Protein AF-A0A6L9LZL9-F1 (afdb_monomer_lite)

pLDDT: mean 72.63, std 12.74, range [30.2, 89.06]

Sequence (171 aa):
MKFSTRKGVGENERFTPIYLIAVGVALLLSAAVAWAIPFFIQQLDEILRVAIKIFPIFIGFSVSMIALVGSLDSTVASFSWEQVQAYQDTFESKMRRQAAICLCYALALGLALILVALGKAHVGYNWLARGFVFVSSFSLLISFTIPISLYKLHCEKYELLLESKGAPRID

Structure (mmCIF, N/CA/C/O backbone):
data_AF-A0A6L9LZL9-F1
#
_entry.id   AF-A0A6L9LZL9-F1
#
loop_
_atom_site.group_PDB
_atom_site.id
_atom_site.type_symbol
_atom_site.label_atom_id
_atom_site.label_alt_id
_atom_site.label_comp_id
_atom_site.label_asym_id
_atom_site.label_entity_id
_atom_site.label_seq_id
_atom_site.pdbx_PDB_ins_code
_atom_site.Cartn_x
_atom_site.Cartn_y
_atom_site.Cartn_z
_atom_site.occupancy
_atom_site.B_iso_or_equiv
_atom_site.auth_seq_id
_atom_site.auth_comp_id
_atom_site.auth_asym_id
_atom_site.auth_atom_id
_atom_site.pdbx_PDB_model_num
ATOM 1 N N . MET A 1 1 ? -26.258 -17.849 41.907 1.00 35.88 1 MET A N 1
ATOM 2 C CA . MET A 1 1 ? -26.040 -16.872 40.817 1.00 35.88 1 MET A CA 1
ATOM 3 C C . MET A 1 1 ? -25.193 -17.536 39.747 1.00 35.88 1 MET A C 1
ATOM 5 O O . MET A 1 1 ? -24.050 -17.875 40.010 1.00 35.88 1 MET A O 1
ATOM 9 N N . LYS A 1 2 ? -25.794 -17.842 38.596 1.00 30.20 2 LYS A N 1
ATOM 10 C CA . LYS A 1 2 ? -25.164 -18.579 37.496 1.00 30.20 2 LYS A CA 1
ATOM 11 C C . LYS A 1 2 ? -24.645 -17.529 36.513 1.00 30.20 2 LYS A C 1
ATOM 13 O O . LYS A 1 2 ? -25.440 -16.939 35.787 1.00 30.20 2 LYS A O 1
ATOM 18 N N . PHE A 1 3 ? -23.349 -17.222 36.574 1.00 35.16 3 PHE A N 1
ATOM 19 C CA . PHE A 1 3 ? -22.712 -16.306 35.631 1.00 35.16 3 PHE A CA 1
ATOM 20 C C . PHE A 1 3 ? -22.762 -16.940 34.241 1.00 35.16 3 PHE A C 1
ATOM 22 O O . PHE A 1 3 ? -22.115 -17.947 33.963 1.00 35.16 3 PHE A O 1
ATOM 29 N N . SER A 1 4 ? -23.633 -16.382 33.405 1.00 35.84 4 SER A N 1
ATOM 30 C CA . SER A 1 4 ? -23.752 -16.705 31.993 1.00 35.84 4 SER A CA 1
ATOM 31 C C . SER A 1 4 ? -22.441 -16.343 31.306 1.00 35.84 4 SER A C 1
ATOM 33 O O . SER A 1 4 ? -22.150 -15.168 31.102 1.00 35.84 4 SER A O 1
ATOM 35 N N . THR A 1 5 ? -21.692 -17.362 30.906 1.00 43.75 5 THR A N 1
ATOM 36 C CA . THR A 1 5 ? -20.653 -17.321 29.878 1.00 43.75 5 THR A CA 1
ATOM 37 C C . THR A 1 5 ? -21.243 -16.779 28.570 1.00 43.75 5 THR A C 1
ATOM 39 O O . THR A 1 5 ? -21.651 -17.529 27.682 1.00 43.75 5 THR A O 1
ATOM 42 N N . ARG A 1 6 ? -21.339 -15.450 28.429 1.00 44.28 6 ARG A N 1
ATOM 43 C CA . ARG A 1 6 ? -21.618 -14.831 27.130 1.00 44.28 6 ARG A CA 1
ATOM 44 C C . ARG A 1 6 ? -20.326 -14.818 26.333 1.00 44.28 6 ARG A C 1
ATOM 46 O O . ARG A 1 6 ? -19.488 -13.944 26.494 1.00 44.28 6 ARG A O 1
ATOM 53 N N . LYS A 1 7 ? -20.207 -15.883 25.535 1.00 37.28 7 LYS A N 1
ATOM 54 C CA . LYS A 1 7 ? -19.606 -15.944 24.202 1.00 37.28 7 LYS A CA 1
ATOM 55 C C . LYS A 1 7 ? -18.812 -14.690 23.852 1.00 37.28 7 LYS A C 1
ATOM 57 O O . LYS A 1 7 ? -19.404 -13.651 23.563 1.00 37.28 7 LYS A O 1
ATOM 62 N N . GLY A 1 8 ? -17.490 -14.859 23.808 1.00 37.62 8 GLY A N 1
ATOM 63 C CA . GLY A 1 8 ? -16.619 -13.978 23.053 1.00 37.62 8 GLY A CA 1
ATOM 64 C C . GLY A 1 8 ? -17.275 -13.674 21.714 1.00 37.62 8 GLY A C 1
ATOM 6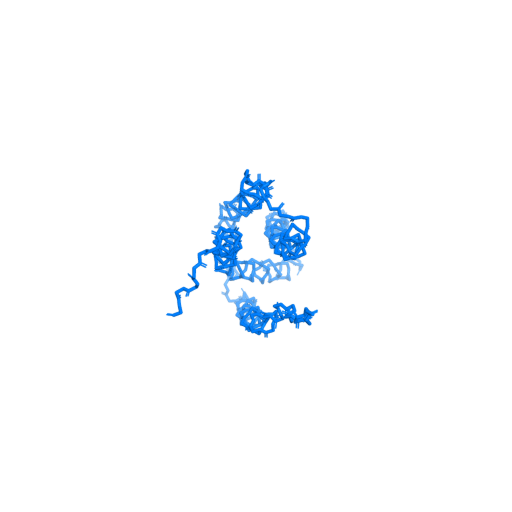5 O O . GLY A 1 8 ? -17.822 -14.572 21.062 1.00 37.62 8 GLY A O 1
ATOM 66 N N . VAL A 1 9 ? -17.291 -12.389 21.382 1.00 44.78 9 VAL A N 1
ATOM 67 C CA . VAL A 1 9 ? -17.768 -11.840 20.119 1.00 44.78 9 VAL A CA 1
ATOM 68 C C . VAL A 1 9 ? -16.848 -12.378 19.023 1.00 44.78 9 VAL A C 1
ATOM 70 O O . VAL A 1 9 ? -15.929 -11.731 18.539 1.00 44.78 9 VAL A O 1
ATOM 73 N N . GLY A 1 10 ? -17.079 -13.639 18.670 1.00 39.59 10 GLY A N 1
ATOM 74 C CA . GLY A 1 10 ? -16.588 -14.314 17.486 1.00 39.59 10 GLY A CA 1
ATOM 75 C C . GLY A 1 10 ? -17.379 -13.828 16.284 1.00 39.59 10 GLY A C 1
ATOM 76 O O . GLY A 1 10 ? -18.015 -14.616 15.597 1.00 39.59 10 GLY A O 1
ATOM 77 N N . GLU A 1 11 ? -17.345 -12.520 16.035 1.00 41.22 11 GLU A N 1
ATOM 78 C CA . GLU A 1 11 ? -17.766 -11.942 14.759 1.00 41.22 11 GLU A CA 1
ATOM 79 C C . GLU A 1 11 ? -16.548 -11.655 13.865 1.00 41.22 11 GLU A C 1
ATOM 81 O O . GLU A 1 11 ? -16.537 -10.756 13.029 1.00 41.22 11 GLU A O 1
ATOM 86 N N . ASN A 1 12 ? -15.504 -12.473 14.029 1.00 47.66 12 ASN A N 1
ATOM 87 C CA . ASN A 1 12 ? -14.251 -12.408 13.281 1.00 47.66 12 ASN A CA 1
ATOM 88 C C . ASN A 1 12 ? -14.300 -13.174 11.936 1.00 47.66 12 ASN A C 1
ATOM 90 O O . ASN A 1 12 ? -13.294 -13.286 11.245 1.00 47.66 12 ASN A O 1
ATOM 94 N N . GLU A 1 13 ? -15.462 -13.693 11.520 1.00 47.56 13 GLU A N 1
ATOM 95 C CA . GLU A 1 13 ? -15.560 -14.569 10.335 1.00 47.56 13 GLU A CA 1
ATOM 96 C C . GLU A 1 13 ? -16.354 -13.997 9.150 1.00 47.56 13 GLU A C 1
ATOM 98 O O . GLU A 1 13 ? -16.334 -14.581 8.069 1.00 47.56 13 GLU A O 1
ATOM 103 N N . ARG A 1 14 ? -17.010 -12.832 9.273 1.00 45.44 14 ARG A N 1
ATOM 104 C CA . ARG A 1 14 ? -17.774 -12.256 8.142 1.00 45.44 14 ARG A CA 1
ATOM 105 C C . ARG A 1 14 ? -17.010 -11.246 7.284 1.00 45.44 14 ARG A C 1
ATOM 107 O O . ARG A 1 14 ? -17.435 -10.967 6.166 1.00 45.44 14 ARG A O 1
ATOM 114 N N . PHE A 1 15 ? -15.858 -10.745 7.742 1.00 51.62 15 PHE A N 1
ATOM 115 C CA . PHE A 1 15 ? -15.082 -9.718 7.018 1.00 51.62 15 PHE A CA 1
ATOM 116 C C . PHE A 1 15 ? -13.721 -10.169 6.471 1.00 51.62 15 PHE A C 1
ATOM 118 O O . PHE A 1 15 ? -13.160 -9.479 5.615 1.00 51.62 15 PHE A O 1
ATOM 125 N N . THR A 1 16 ? -13.229 -11.348 6.856 1.00 56.91 16 THR A N 1
ATOM 126 C CA . THR A 1 16 ? -12.176 -12.047 6.106 1.00 56.91 16 THR A CA 1
ATOM 127 C C . THR A 1 16 ? -12.563 -12.290 4.639 1.00 56.91 16 THR A C 1
ATOM 129 O O . THR A 1 16 ? -11.745 -11.943 3.788 1.00 56.91 16 THR A O 1
ATOM 132 N N . PRO A 1 17 ? -13.779 -12.754 4.263 1.00 60.09 17 PRO A N 1
ATOM 133 C CA . PRO A 1 17 ? -14.076 -13.057 2.865 1.00 60.09 17 PRO A CA 1
ATOM 134 C C . PRO A 1 17 ? -14.117 -11.812 1.979 1.00 60.09 17 PRO A C 1
ATOM 136 O O . PRO A 1 17 ? -13.559 -11.849 0.894 1.00 60.09 17 PRO A O 1
ATOM 139 N N . ILE A 1 18 ? -14.696 -10.690 2.422 1.00 67.00 18 ILE A N 1
ATOM 140 C CA . ILE A 1 18 ? -14.784 -9.473 1.589 1.00 67.00 18 ILE A CA 1
ATOM 141 C C . ILE A 1 18 ? -13.395 -8.910 1.301 1.00 67.00 18 ILE A C 1
ATOM 143 O O . ILE A 1 18 ? -13.114 -8.519 0.172 1.00 67.00 18 ILE A O 1
ATOM 147 N N . TYR A 1 19 ? -12.503 -8.903 2.295 1.00 69.44 19 TYR A N 1
ATOM 148 C CA . TYR A 1 19 ? -11.128 -8.488 2.053 1.00 69.44 19 TYR A CA 1
ATOM 149 C C . TYR A 1 19 ? -10.374 -9.485 1.175 1.00 69.44 19 TYR A C 1
ATOM 151 O O . TYR A 1 19 ? -9.630 -9.065 0.301 1.00 69.44 19 TYR A O 1
ATOM 159 N N . LEU A 1 20 ? -10.560 -10.791 1.374 1.00 72.00 20 LEU A N 1
ATOM 160 C CA . LEU A 1 20 ? -9.939 -11.812 0.527 1.00 72.00 20 LEU A CA 1
ATOM 161 C C . LEU A 1 20 ? -10.436 -11.720 -0.922 1.00 72.00 20 LEU A C 1
ATOM 163 O O . LEU A 1 20 ? -9.637 -11.854 -1.842 1.00 72.00 20 LEU A O 1
ATOM 167 N N . ILE A 1 21 ? -11.719 -11.417 -1.128 1.00 78.62 21 ILE A N 1
ATOM 168 C CA . ILE A 1 21 ? -12.306 -11.137 -2.440 1.00 78.62 21 ILE A CA 1
ATOM 169 C C . ILE A 1 21 ? -11.710 -9.849 -3.007 1.00 78.62 21 ILE A C 1
ATOM 171 O O . ILE A 1 21 ? -11.278 -9.850 -4.150 1.00 78.62 21 ILE A O 1
ATOM 175 N N . ALA A 1 22 ? -11.623 -8.771 -2.224 1.00 76.25 22 ALA A N 1
ATOM 176 C CA . ALA A 1 22 ? -11.028 -7.512 -2.671 1.00 76.25 22 ALA A CA 1
ATOM 177 C C . ALA A 1 22 ? -9.548 -7.678 -3.049 1.00 76.25 22 ALA A C 1
ATOM 179 O O . ALA A 1 22 ? -9.126 -7.174 -4.084 1.00 76.25 22 ALA A O 1
ATOM 180 N N . VAL A 1 23 ? -8.774 -8.435 -2.266 1.00 78.81 23 VAL A N 1
ATOM 181 C CA . VAL A 1 23 ? -7.383 -8.789 -2.579 1.00 78.81 23 VAL A CA 1
ATOM 182 C C . VAL A 1 23 ? -7.316 -9.679 -3.811 1.00 78.81 23 VAL A C 1
ATOM 184 O O . VAL A 1 23 ? -6.484 -9.430 -4.673 1.00 78.81 23 VAL A O 1
ATOM 187 N N . GLY A 1 24 ? -8.193 -10.676 -3.937 1.00 81.94 24 GLY A N 1
ATOM 188 C CA . GLY A 1 24 ? -8.258 -11.551 -5.108 1.00 81.94 24 GLY A CA 1
ATOM 189 C C . GLY A 1 24 ? -8.585 -10.780 -6.387 1.00 81.94 24 GLY A C 1
ATOM 190 O O . GLY A 1 24 ? -7.896 -10.929 -7.392 1.00 81.94 24 GLY A O 1
ATOM 191 N N . VAL A 1 25 ? -9.575 -9.888 -6.337 1.00 83.12 25 VAL A N 1
ATOM 192 C CA . VAL A 1 25 ? -9.943 -8.987 -7.438 1.00 83.12 25 VAL A CA 1
ATOM 193 C C . VAL A 1 25 ? -8.800 -8.025 -7.750 1.00 83.12 25 VAL A C 1
ATOM 195 O O . VAL A 1 25 ? -8.446 -7.869 -8.915 1.00 83.12 25 VAL A O 1
ATOM 198 N N . ALA A 1 26 ? -8.175 -7.426 -6.733 1.00 84.12 26 ALA A N 1
ATOM 199 C CA . ALA A 1 26 ? -7.024 -6.548 -6.917 1.00 84.12 26 ALA A CA 1
ATOM 200 C C . ALA A 1 26 ? -5.842 -7.280 -7.561 1.00 84.12 26 ALA A C 1
ATOM 202 O O . ALA A 1 26 ? -5.180 -6.706 -8.417 1.00 84.12 26 ALA A O 1
ATOM 203 N N . LEU A 1 27 ? -5.611 -8.542 -7.190 1.00 86.19 27 LEU A N 1
ATOM 204 C CA . LEU A 1 27 ? -4.543 -9.387 -7.716 1.00 86.19 27 LEU A CA 1
ATOM 205 C C . LEU A 1 27 ? -4.804 -9.801 -9.170 1.00 86.19 27 LEU A C 1
ATOM 207 O O . LEU A 1 27 ? -3.886 -9.784 -9.987 1.00 86.19 27 LEU A O 1
ATOM 211 N N . LEU A 1 28 ? -6.053 -10.124 -9.518 1.00 85.31 28 LEU A N 1
ATOM 212 C CA . LEU A 1 28 ? -6.446 -10.419 -10.899 1.00 85.31 28 LEU A CA 1
ATOM 213 C C . LEU A 1 28 ? -6.346 -9.175 -11.791 1.00 85.31 28 LEU A C 1
ATOM 215 O O . LEU A 1 28 ? -5.800 -9.251 -12.892 1.00 85.31 28 LEU A O 1
ATOM 219 N N . LEU A 1 29 ? -6.825 -8.024 -11.312 1.00 83.88 29 LEU A N 1
ATOM 220 C CA . LEU A 1 29 ? -6.750 -6.758 -12.041 1.00 83.88 29 LEU A CA 1
ATOM 221 C C . LEU A 1 29 ? -5.302 -6.296 -12.216 1.00 83.88 29 LEU A C 1
ATOM 223 O O . LEU A 1 29 ? -4.915 -5.926 -13.323 1.00 83.88 29 LEU A O 1
ATOM 227 N N . SER A 1 30 ? -4.480 -6.355 -11.166 1.00 81.06 30 SER A N 1
ATOM 228 C CA . SER A 1 30 ? -3.070 -5.972 -11.260 1.00 81.06 30 SER A CA 1
ATOM 229 C C . SER A 1 30 ? -2.287 -6.905 -12.184 1.00 81.06 30 SER A C 1
ATOM 231 O O . SER A 1 30 ? -1.456 -6.432 -12.959 1.00 81.06 30 SER A O 1
ATOM 233 N N . ALA A 1 31 ? -2.577 -8.212 -12.173 1.00 82.50 31 ALA A N 1
ATOM 234 C CA . ALA A 1 31 ? -1.984 -9.170 -13.105 1.00 82.50 31 ALA A CA 1
ATOM 235 C C . ALA A 1 31 ? -2.388 -8.881 -14.560 1.00 82.50 31 ALA A C 1
ATOM 237 O O . ALA A 1 31 ? -1.527 -8.874 -15.440 1.00 82.50 31 ALA A O 1
ATOM 238 N N . ALA A 1 32 ? -3.666 -8.581 -14.812 1.00 83.38 32 ALA A N 1
ATOM 239 C CA . ALA A 1 32 ? -4.158 -8.223 -16.142 1.00 83.38 32 ALA A CA 1
ATOM 240 C C . ALA A 1 32 ? -3.490 -6.942 -16.674 1.00 83.38 32 ALA A C 1
ATOM 242 O O . ALA A 1 32 ? -3.004 -6.914 -17.807 1.00 83.38 32 ALA A O 1
ATOM 243 N N . VAL A 1 33 ? -3.388 -5.905 -15.836 1.00 80.25 33 VAL A N 1
ATOM 244 C CA . VAL A 1 33 ? -2.723 -4.640 -16.185 1.00 80.25 33 VAL A CA 1
ATOM 245 C C . VAL A 1 33 ? -1.223 -4.850 -16.422 1.00 80.25 33 VAL A C 1
ATOM 247 O O . VAL A 1 33 ? -0.674 -4.333 -17.394 1.00 80.25 33 VAL A O 1
ATOM 250 N N . ALA A 1 34 ? -0.553 -5.654 -15.592 1.00 79.19 34 ALA A N 1
ATOM 251 C CA . ALA A 1 34 ? 0.863 -5.976 -15.769 1.00 79.19 34 ALA A CA 1
ATOM 252 C C . ALA A 1 34 ? 1.129 -6.774 -17.056 1.00 79.19 34 ALA A C 1
ATOM 254 O O . ALA A 1 34 ? 2.171 -6.597 -17.694 1.00 79.19 34 ALA A O 1
ATOM 255 N N . TRP A 1 35 ? 0.190 -7.625 -17.478 1.00 79.19 35 TRP A N 1
ATOM 256 C CA . TRP A 1 35 ? 0.309 -8.376 -18.727 1.00 79.19 35 TRP A CA 1
ATOM 257 C C . TRP A 1 35 ? 0.154 -7.485 -19.967 1.00 79.19 35 TRP A C 1
ATOM 259 O O . TRP A 1 35 ? 0.808 -7.736 -20.978 1.00 79.19 35 TRP A O 1
ATOM 269 N N . ALA A 1 36 ? -0.608 -6.391 -19.863 1.00 76.94 36 ALA A N 1
ATOM 270 C CA . ALA A 1 36 ? -0.779 -5.397 -20.924 1.00 76.94 36 ALA A CA 1
ATOM 271 C C . ALA A 1 36 ? 0.431 -4.451 -21.113 1.00 76.94 36 ALA A C 1
ATOM 273 O O . ALA A 1 36 ? 0.493 -3.725 -22.103 1.00 76.94 36 ALA A O 1
ATOM 274 N N . ILE A 1 37 ? 1.434 -4.476 -20.224 1.00 70.31 37 ILE A N 1
ATOM 275 C CA . ILE A 1 37 ? 2.622 -3.595 -20.277 1.00 70.31 37 ILE A CA 1
ATOM 276 C C . ILE A 1 37 ? 3.374 -3.567 -21.617 1.00 70.31 37 ILE A C 1
ATOM 278 O O . ILE A 1 37 ? 3.775 -2.475 -22.019 1.00 70.31 37 ILE A O 1
ATOM 282 N N . PRO A 1 38 ? 3.565 -4.685 -22.349 1.00 65.62 38 PRO A N 1
ATOM 283 C CA . PRO A 1 38 ? 4.243 -4.657 -23.645 1.00 65.62 38 PRO A CA 1
ATOM 284 C C . PRO A 1 38 ? 3.575 -3.724 -24.660 1.00 65.62 38 PRO A C 1
ATOM 286 O O . PRO A 1 38 ? 4.258 -3.186 -25.524 1.00 65.62 38 PRO A O 1
ATOM 289 N N . PHE A 1 39 ? 2.263 -3.500 -24.531 1.00 66.75 39 PHE A N 1
ATOM 290 C CA . PHE A 1 39 ? 1.504 -2.576 -25.371 1.00 66.75 39 PHE A CA 1
ATOM 291 C C . PHE A 1 39 ? 1.714 -1.104 -24.967 1.00 66.75 39 PHE A C 1
ATOM 293 O O . PHE A 1 39 ? 1.701 -0.221 -25.818 1.00 66.75 39 PHE A O 1
ATOM 300 N N . PHE A 1 40 ? 1.976 -0.833 -23.684 1.00 67.69 40 PHE A N 1
ATOM 301 C CA . PHE A 1 40 ? 2.070 0.519 -23.110 1.00 67.69 40 PHE A CA 1
ATOM 302 C C . PHE A 1 40 ? 3.502 0.976 -22.781 1.00 67.69 40 PHE A C 1
ATOM 304 O O . PHE A 1 40 ? 3.693 1.996 -22.119 1.00 67.69 40 PHE A O 1
ATOM 311 N N . ILE A 1 41 ? 4.532 0.272 -23.261 1.00 71.06 41 ILE A N 1
ATOM 312 C CA . ILE A 1 41 ? 5.950 0.584 -22.986 1.00 71.06 41 ILE A CA 1
ATOM 313 C C . ILE A 1 41 ? 6.334 2.030 -23.338 1.00 71.06 41 ILE A C 1
ATOM 315 O O . ILE A 1 41 ? 7.171 2.626 -22.662 1.00 71.06 41 ILE A O 1
ATOM 319 N N . GLN A 1 42 ? 5.708 2.623 -24.358 1.00 71.56 42 GLN A N 1
ATOM 320 C CA . GLN A 1 42 ? 5.974 4.010 -24.756 1.00 71.56 42 GLN A CA 1
ATOM 321 C C . GLN A 1 42 ? 5.492 5.037 -23.715 1.00 71.56 42 GLN A C 1
ATOM 323 O O . GLN A 1 42 ? 6.080 6.109 -23.608 1.00 71.56 42 GLN A O 1
ATOM 328 N N . GLN A 1 43 ? 4.474 4.701 -22.917 1.00 77.00 43 GLN A N 1
ATOM 329 C CA . GLN A 1 43 ? 3.911 5.562 -21.868 1.00 77.00 43 GLN A CA 1
ATOM 330 C C . GLN A 1 43 ? 4.491 5.272 -20.476 1.00 77.00 43 GLN A C 1
ATOM 332 O O . GLN A 1 43 ? 4.156 5.953 -19.507 1.00 77.00 43 GLN A O 1
ATOM 337 N N . LEU A 1 44 ? 5.382 4.283 -20.352 1.00 78.44 44 LEU A N 1
ATOM 338 C CA . LEU A 1 44 ? 5.918 3.842 -19.064 1.00 78.44 44 LEU A CA 1
ATOM 339 C C . LEU A 1 44 ? 6.627 4.970 -18.300 1.00 78.44 44 LEU A C 1
ATOM 341 O O . LEU A 1 44 ? 6.476 5.066 -17.085 1.00 78.44 44 LEU A O 1
ATOM 345 N N . ASP A 1 45 ? 7.330 5.861 -19.003 1.00 80.19 45 ASP A N 1
ATOM 346 C CA . ASP A 1 45 ? 7.996 7.013 -18.382 1.00 80.19 45 ASP A CA 1
ATOM 347 C C . ASP A 1 45 ? 6.989 7.979 -17.741 1.00 80.19 45 ASP A C 1
ATOM 349 O O . ASP A 1 45 ? 7.263 8.597 -16.712 1.00 80.19 45 ASP A O 1
ATOM 353 N N . GLU A 1 46 ? 5.814 8.132 -18.351 1.00 82.00 46 GLU A N 1
ATOM 354 C CA . GLU A 1 46 ? 4.751 8.990 -17.839 1.00 82.00 46 GLU A CA 1
ATOM 355 C C . GLU A 1 46 ? 4.054 8.350 -16.639 1.00 82.00 46 GLU A C 1
ATOM 357 O O . GLU A 1 46 ? 3.922 8.998 -15.599 1.00 82.00 46 GLU A O 1
ATOM 362 N N . ILE A 1 47 ? 3.727 7.058 -16.732 1.00 81.38 47 ILE A N 1
ATOM 363 C CA . ILE A 1 47 ? 3.174 6.265 -15.623 1.00 81.38 47 ILE A CA 1
ATOM 364 C C . ILE A 1 47 ? 4.103 6.329 -14.409 1.00 81.38 47 ILE A C 1
ATOM 366 O O . ILE A 1 47 ? 3.665 6.567 -13.284 1.00 81.38 47 ILE A O 1
ATOM 370 N N . LEU A 1 48 ? 5.403 6.163 -14.635 1.00 83.81 48 LEU A N 1
ATOM 371 C CA . LEU A 1 48 ? 6.407 6.179 -13.586 1.00 83.81 48 LEU A CA 1
ATOM 372 C C . LEU A 1 48 ? 6.552 7.568 -12.944 1.00 83.81 48 LEU A C 1
ATOM 374 O O . LEU A 1 48 ? 6.599 7.676 -11.719 1.00 83.81 48 LEU A O 1
ATOM 378 N N . ARG A 1 49 ? 6.533 8.646 -13.741 1.00 85.31 49 ARG A N 1
ATOM 379 C CA . ARG A 1 49 ? 6.501 10.021 -13.212 1.00 85.31 49 ARG A CA 1
ATOM 380 C C . ARG A 1 49 ? 5.269 10.282 -12.351 1.00 85.31 49 ARG A C 1
ATOM 382 O O . ARG A 1 49 ? 5.386 10.924 -11.310 1.00 85.31 49 ARG A O 1
ATOM 389 N N . VAL A 1 50 ? 4.097 9.813 -12.774 1.00 85.94 50 VAL A N 1
ATOM 390 C CA . VAL A 1 50 ? 2.851 9.956 -12.008 1.00 85.94 50 VAL A CA 1
ATOM 391 C C . VAL A 1 50 ? 2.934 9.170 -10.700 1.00 85.94 50 VAL A C 1
ATOM 393 O O . VAL A 1 50 ? 2.648 9.716 -9.635 1.00 85.94 50 VAL A O 1
ATOM 396 N N . ALA A 1 51 ? 3.403 7.926 -10.754 1.00 85.00 51 ALA A N 1
ATOM 397 C CA . ALA A 1 51 ? 3.582 7.084 -9.581 1.00 85.00 51 ALA A CA 1
ATOM 398 C C . ALA A 1 51 ? 4.526 7.722 -8.549 1.00 85.00 51 ALA A C 1
ATOM 400 O O . ALA A 1 51 ? 4.157 7.847 -7.382 1.00 85.00 51 ALA A O 1
ATOM 401 N N . ILE A 1 52 ? 5.697 8.209 -8.972 1.00 86.06 52 ILE A N 1
ATOM 402 C CA . ILE A 1 52 ? 6.665 8.878 -8.085 1.00 86.06 52 ILE A CA 1
ATOM 403 C C . ILE A 1 52 ? 6.058 10.112 -7.399 1.00 86.06 52 ILE A C 1
ATOM 405 O O . ILE A 1 52 ? 6.441 10.431 -6.278 1.00 86.06 52 ILE A O 1
ATOM 409 N N . LYS A 1 53 ? 5.092 10.795 -8.026 1.00 87.81 53 LYS A N 1
ATOM 410 C CA . LYS A 1 53 ? 4.396 11.941 -7.417 1.00 87.81 53 LYS A CA 1
ATOM 411 C C . LYS A 1 53 ? 3.325 11.524 -6.410 1.00 87.81 53 LYS A C 1
ATOM 413 O O . LYS A 1 53 ? 3.150 12.192 -5.397 1.00 87.81 53 LYS A O 1
ATOM 418 N N . ILE A 1 54 ? 2.594 10.449 -6.690 1.00 87.50 54 ILE A N 1
ATOM 419 C CA . ILE A 1 54 ? 1.394 10.071 -5.936 1.00 87.50 54 ILE A CA 1
ATOM 420 C C . ILE A 1 54 ? 1.713 9.120 -4.769 1.00 87.50 54 ILE A C 1
ATOM 422 O O . ILE A 1 54 ? 1.168 9.288 -3.678 1.00 87.50 54 ILE A O 1
ATOM 426 N N . PHE A 1 55 ? 2.616 8.147 -4.944 1.00 85.38 55 PHE A N 1
ATOM 427 C CA . PHE A 1 55 ? 2.946 7.174 -3.890 1.00 85.38 55 PHE A CA 1
ATOM 428 C C . PHE A 1 55 ? 3.476 7.802 -2.593 1.00 85.38 55 PHE A C 1
ATOM 430 O O . PHE A 1 55 ? 3.031 7.372 -1.529 1.00 85.38 55 PHE A O 1
ATOM 437 N N . PRO A 1 56 ? 4.342 8.833 -2.615 1.00 88.31 56 PRO A N 1
ATOM 438 C CA . PRO A 1 56 ? 4.771 9.500 -1.385 1.00 88.31 56 PRO A CA 1
ATOM 439 C C . PRO A 1 56 ? 3.610 10.112 -0.591 1.00 88.31 56 PRO A C 1
ATOM 441 O O . PRO A 1 56 ? 3.615 10.055 0.638 1.00 88.31 56 PRO A O 1
ATOM 444 N N . ILE A 1 57 ? 2.585 10.632 -1.278 1.00 89.06 57 ILE A N 1
ATOM 445 C CA . ILE A 1 57 ? 1.377 11.175 -0.641 1.00 89.06 57 ILE A CA 1
ATOM 446 C C . ILE A 1 57 ? 0.613 10.050 0.070 1.00 89.06 57 ILE A C 1
ATOM 448 O O . ILE A 1 57 ? 0.232 10.200 1.230 1.00 89.06 57 ILE A O 1
ATOM 452 N N . PHE A 1 58 ? 0.445 8.894 -0.583 1.00 86.19 58 PHE A N 1
ATOM 453 C CA . PHE A 1 58 ? -0.201 7.725 0.026 1.00 86.19 58 PHE A CA 1
ATOM 454 C C . PHE A 1 58 ? 0.585 7.139 1.200 1.00 86.19 58 PHE A C 1
ATOM 456 O O . PHE A 1 58 ? -0.025 6.720 2.186 1.00 86.19 58 PHE A O 1
ATOM 463 N N . ILE A 1 59 ? 1.919 7.121 1.122 1.00 85.75 59 ILE A N 1
ATOM 464 C CA . ILE A 1 59 ? 2.785 6.706 2.233 1.00 85.75 59 ILE A CA 1
ATOM 465 C C . ILE A 1 59 ? 2.572 7.641 3.420 1.00 85.75 59 ILE A C 1
ATOM 467 O O . ILE A 1 59 ? 2.271 7.166 4.512 1.00 85.75 59 ILE A O 1
ATOM 471 N N . GLY A 1 60 ? 2.660 8.956 3.197 1.00 84.56 60 GLY A N 1
ATOM 472 C CA . GLY A 1 60 ? 2.435 9.959 4.236 1.00 84.56 60 GLY A CA 1
ATOM 473 C C . GLY A 1 60 ? 1.066 9.795 4.890 1.00 84.56 60 GLY A C 1
ATOM 474 O O . GLY A 1 60 ? 0.980 9.655 6.106 1.00 84.56 60 GLY A O 1
ATOM 475 N N . PHE A 1 61 ? 0.008 9.687 4.083 1.00 84.25 61 PHE A N 1
ATOM 476 C CA . PHE A 1 61 ? -1.347 9.434 4.573 1.00 84.25 61 PHE A CA 1
ATOM 477 C C . PHE A 1 61 ? -1.449 8.140 5.392 1.00 84.25 61 PHE A C 1
ATOM 479 O O . PHE A 1 61 ? -2.065 8.120 6.458 1.00 84.25 61 PHE A O 1
ATOM 486 N N . SER A 1 62 ? -0.824 7.058 4.924 1.00 82.38 62 SER A N 1
ATOM 487 C CA . SER A 1 62 ? -0.864 5.763 5.605 1.00 82.38 62 SER A CA 1
ATOM 488 C C . SER A 1 62 ? -0.166 5.812 6.958 1.00 82.38 62 SER A C 1
ATOM 490 O O . SER A 1 62 ? -0.710 5.288 7.927 1.00 82.38 62 SER A O 1
ATOM 492 N N . VAL A 1 63 ? 0.996 6.468 7.033 1.00 82.44 63 VAL A N 1
ATOM 493 C CA . VAL A 1 63 ? 1.738 6.687 8.282 1.00 82.44 63 VAL A CA 1
ATOM 494 C C . VAL A 1 63 ? 0.943 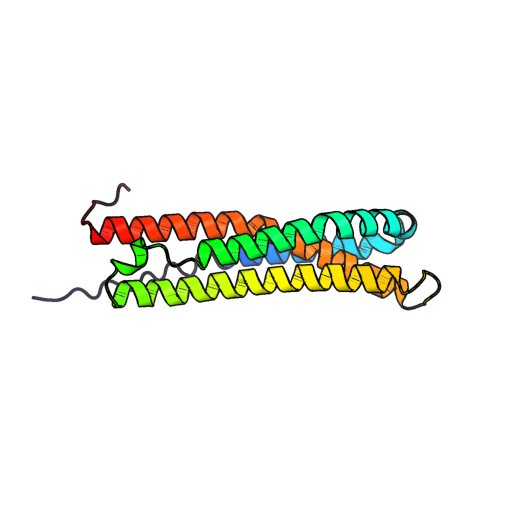7.582 9.228 1.00 82.44 63 VAL A C 1
ATOM 496 O O . VAL A 1 63 ? 0.823 7.252 10.404 1.00 82.44 63 VAL A O 1
ATOM 499 N N . SER A 1 64 ? 0.333 8.661 8.730 1.00 84.75 64 SER A N 1
ATOM 500 C CA . SER A 1 64 ? -0.553 9.511 9.531 1.00 84.75 64 SER A CA 1
ATOM 501 C C . SER A 1 64 ? -1.743 8.736 10.089 1.00 84.75 64 SER A C 1
ATOM 503 O O . SER A 1 64 ? -2.091 8.930 11.247 1.00 84.75 64 SER A O 1
ATOM 505 N N . MET A 1 65 ? -2.331 7.818 9.318 1.00 78.19 65 MET A N 1
ATOM 506 C CA . MET A 1 65 ? -3.406 6.954 9.809 1.00 78.19 65 MET A CA 1
ATOM 507 C C . MET A 1 65 ? -2.935 5.981 10.887 1.00 78.19 65 MET A C 1
ATOM 509 O O . MET A 1 65 ? -3.626 5.816 11.888 1.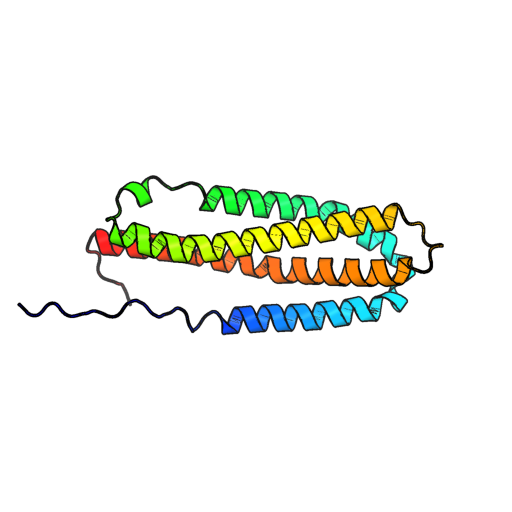00 78.19 65 MET A O 1
ATOM 513 N N . ILE A 1 66 ? -1.750 5.380 10.733 1.00 74.94 66 ILE A N 1
ATOM 514 C CA . ILE A 1 66 ? -1.148 4.564 11.799 1.00 74.94 66 ILE A CA 1
ATOM 515 C C . ILE A 1 66 ? -0.927 5.416 13.047 1.00 74.94 66 ILE A C 1
ATOM 517 O O . ILE A 1 66 ? -1.233 4.955 14.136 1.00 74.94 66 ILE A O 1
ATOM 521 N N . ALA A 1 67 ? -0.420 6.641 12.907 1.00 79.62 67 ALA A N 1
ATOM 522 C CA . ALA A 1 67 ? -0.162 7.529 14.035 1.00 79.62 67 ALA A CA 1
ATOM 523 C C . ALA A 1 67 ? -1.456 7.988 14.728 1.00 79.62 67 ALA A C 1
ATOM 525 O O . ALA A 1 67 ? -1.508 8.024 15.951 1.00 79.62 67 ALA A O 1
ATOM 526 N N . LEU A 1 68 ? -2.507 8.286 13.961 1.00 76.00 68 LEU A N 1
ATOM 527 C CA . LEU A 1 68 ? -3.817 8.700 14.472 1.00 76.00 68 LEU A CA 1
ATOM 528 C C . LEU A 1 68 ? -4.541 7.558 15.190 1.00 76.00 68 LEU A C 1
ATOM 530 O O . LEU A 1 68 ? -5.139 7.759 16.240 1.00 76.00 68 LEU A O 1
ATOM 534 N N . VAL A 1 69 ? -4.468 6.345 14.648 1.00 69.75 69 VAL A N 1
ATOM 535 C CA . VAL A 1 69 ? -4.983 5.145 15.321 1.00 69.75 69 VAL A CA 1
ATOM 536 C C . VAL A 1 69 ? -4.091 4.771 16.514 1.00 69.75 69 VAL A C 1
ATOM 538 O O . VAL A 1 69 ? -4.588 4.385 17.565 1.00 69.75 69 VAL A O 1
ATOM 541 N N . GLY A 1 70 ? -2.778 4.944 16.357 1.00 66.38 70 GLY A N 1
ATOM 542 C CA . GLY A 1 70 ? -1.704 4.720 17.325 1.00 66.38 70 GLY A CA 1
ATOM 543 C C . GLY A 1 70 ? -1.739 5.625 18.545 1.00 66.38 70 GLY A C 1
ATOM 544 O O . GLY A 1 70 ? -1.266 5.222 19.608 1.00 66.38 70 GLY A O 1
ATOM 545 N N . SER A 1 71 ? -2.292 6.833 18.425 1.00 66.00 71 SER A N 1
ATOM 546 C CA . SER A 1 71 ? -2.491 7.692 19.582 1.00 66.00 71 SER A CA 1
ATOM 547 C C . SER A 1 71 ? -3.570 7.059 20.453 1.00 66.00 71 SER A C 1
ATOM 549 O O . SER A 1 71 ? -4.752 7.099 20.107 1.00 66.00 71 SER A O 1
ATOM 551 N N . LEU A 1 72 ? -3.152 6.434 21.561 1.00 58.56 72 LEU A N 1
ATOM 552 C CA . LEU A 1 72 ? -4.059 5.979 22.606 1.00 58.56 72 LEU A CA 1
ATOM 553 C C . LEU A 1 72 ? -4.847 7.193 23.077 1.00 58.56 72 LEU A C 1
ATOM 555 O O . LEU A 1 72 ? -4.363 8.036 23.829 1.00 58.56 72 LEU A O 1
ATOM 559 N N . ASP A 1 73 ? -6.062 7.290 22.568 1.00 62.78 73 ASP A N 1
ATOM 560 C CA . ASP A 1 73 ? -6.982 8.336 22.942 1.00 62.78 73 ASP A CA 1
ATOM 561 C C . ASP A 1 73 ? -7.263 8.210 24.445 1.00 62.78 73 ASP A C 1
ATOM 563 O O . ASP A 1 73 ? -7.395 7.097 24.968 1.00 62.78 73 ASP A O 1
ATOM 567 N N . SER A 1 74 ? -7.379 9.333 25.150 1.00 57.41 74 SER A N 1
ATOM 568 C CA . SER A 1 74 ? -7.591 9.374 26.609 1.00 57.41 74 SER A CA 1
ATOM 569 C C . SER A 1 74 ? -8.835 8.595 27.067 1.00 57.41 74 SER A C 1
ATOM 571 O O . SER A 1 74 ? -8.963 8.226 28.231 1.00 57.41 74 SER A O 1
ATOM 573 N N . THR A 1 75 ? -9.726 8.275 26.130 1.00 58.53 75 THR A N 1
ATOM 574 C CA . THR A 1 75 ? -10.875 7.382 26.294 1.00 58.53 75 THR A CA 1
ATOM 575 C C . THR A 1 75 ? -10.498 5.930 26.603 1.00 58.53 75 THR A C 1
ATOM 577 O O . THR A 1 75 ? -11.187 5.301 27.402 1.00 58.53 75 THR A O 1
ATOM 580 N N . VAL A 1 76 ? -9.409 5.389 26.045 1.00 59.97 76 VAL A N 1
ATOM 581 C CA . VAL A 1 76 ? -8.969 4.001 26.313 1.00 59.97 76 VAL A CA 1
ATOM 582 C C . VAL A 1 76 ? -8.426 3.856 27.737 1.00 59.97 76 VAL A C 1
ATOM 584 O O . VAL A 1 76 ? -8.563 2.801 28.344 1.00 59.97 76 VAL A O 1
ATOM 587 N N . ALA A 1 77 ? -7.895 4.933 28.324 1.00 62.12 77 ALA A N 1
ATOM 588 C CA . ALA A 1 77 ? -7.440 4.938 29.716 1.00 62.12 77 ALA A CA 1
ATOM 589 C C . ALA A 1 77 ? -8.584 4.738 30.734 1.00 62.12 77 ALA A C 1
ATOM 591 O O . ALA A 1 77 ? -8.321 4.423 31.891 1.00 62.12 77 ALA A O 1
ATOM 592 N N . SER A 1 78 ? -9.845 4.915 30.314 1.00 64.75 78 SER A N 1
ATOM 593 C CA . SER A 1 78 ? -11.035 4.681 31.149 1.00 64.75 78 SER A CA 1
ATOM 594 C C . S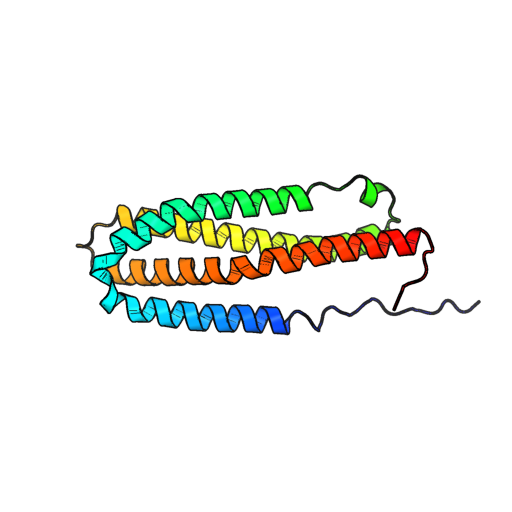ER A 1 78 ? -11.577 3.245 31.094 1.00 64.75 78 SER A C 1
ATOM 596 O O . SER A 1 78 ? -12.529 2.927 31.806 1.00 64.75 78 SER A O 1
ATOM 598 N N . PHE A 1 79 ? -10.998 2.381 30.255 1.00 69.62 79 PHE A N 1
ATOM 599 C CA . PHE A 1 79 ? -11.432 0.994 30.096 1.00 69.62 79 PHE A CA 1
ATOM 600 C C . PHE A 1 79 ? -10.947 0.087 31.229 1.00 69.62 79 PHE A C 1
ATOM 602 O O . PHE A 1 79 ? -9.892 0.306 31.825 1.00 69.62 79 PHE A O 1
ATOM 609 N N . SER A 1 80 ? -11.717 -0.971 31.505 1.00 73.12 80 SER A N 1
ATOM 610 C CA . SER A 1 80 ? -11.251 -2.057 32.370 1.00 73.12 80 SER A CA 1
ATOM 611 C C . SER A 1 80 ? -10.145 -2.860 31.674 1.00 73.12 80 SER A C 1
ATOM 613 O O . SER A 1 80 ? -10.040 -2.877 30.446 1.00 73.12 80 SER A O 1
ATOM 615 N N . TRP A 1 81 ? -9.314 -3.558 32.449 1.00 74.44 81 TRP A N 1
ATOM 616 C CA . TRP A 1 81 ? -8.184 -4.323 31.910 1.00 74.44 81 TRP A CA 1
ATOM 617 C C . TRP A 1 81 ? -8.609 -5.386 30.873 1.00 74.44 81 TRP A C 1
ATOM 619 O O . TRP A 1 81 ? -7.911 -5.569 29.879 1.00 74.44 81 TRP A O 1
ATOM 629 N N . GLU A 1 82 ? -9.781 -6.017 31.037 1.00 72.62 82 GLU A N 1
ATOM 630 C CA . GLU A 1 82 ? -10.341 -6.977 30.065 1.00 72.62 82 GLU A CA 1
ATOM 631 C C . GLU A 1 82 ? -10.706 -6.308 28.733 1.00 72.62 82 GLU A C 1
ATOM 633 O O . GLU A 1 82 ? -10.450 -6.858 27.662 1.00 72.62 82 GLU A O 1
ATOM 638 N N . GLN A 1 83 ? -11.272 -5.099 28.786 1.00 69.00 83 GLN A N 1
ATOM 639 C CA . GLN A 1 83 ? -11.652 -4.334 27.596 1.00 69.00 83 GLN A CA 1
ATOM 640 C C . GLN A 1 83 ? -10.421 -3.850 26.822 1.00 69.00 83 GLN A C 1
ATOM 642 O O . GLN A 1 83 ? -10.418 -3.867 25.592 1.00 69.00 83 GLN A O 1
ATOM 647 N N . VAL A 1 84 ? -9.355 -3.464 27.532 1.00 70.06 84 VAL A N 1
ATOM 648 C CA . VAL A 1 84 ? -8.076 -3.082 26.915 1.00 70.06 84 VAL A CA 1
ATOM 649 C C . VAL A 1 84 ? -7.429 -4.275 26.215 1.00 70.06 84 VAL A C 1
ATOM 651 O O . VAL A 1 84 ? -6.953 -4.124 25.093 1.00 70.06 84 VAL A O 1
ATOM 654 N N . GLN A 1 85 ? -7.453 -5.462 26.828 1.00 74.75 85 GLN A N 1
ATOM 655 C CA . GLN A 1 85 ? -6.872 -6.665 26.231 1.00 74.75 85 GLN A CA 1
ATOM 656 C C . GLN A 1 85 ? -7.620 -7.097 24.960 1.00 74.75 85 GLN A C 1
ATOM 658 O O . GLN A 1 85 ? -6.990 -7.347 23.935 1.00 74.75 85 GLN A O 1
ATOM 663 N N . ALA A 1 86 ? -8.958 -7.100 24.984 1.00 70.00 86 ALA A N 1
ATOM 664 C CA . ALA A 1 86 ? -9.762 -7.395 23.795 1.00 70.00 86 ALA A CA 1
ATOM 665 C C . ALA A 1 86 ? -9.534 -6.371 22.665 1.00 70.00 86 ALA A C 1
ATOM 667 O O . ALA A 1 86 ? -9.492 -6.727 21.487 1.00 70.00 86 ALA A O 1
ATOM 668 N N . TYR A 1 87 ? -9.348 -5.096 23.021 1.00 69.81 87 TYR A N 1
ATOM 669 C CA . TYR A 1 87 ? -9.045 -4.040 22.060 1.00 69.81 87 TYR A CA 1
ATOM 670 C C . TYR A 1 87 ? -7.634 -4.181 21.469 1.00 69.81 87 TYR A C 1
ATOM 672 O O . TYR A 1 87 ? -7.455 -3.957 20.272 1.00 69.81 87 TYR A O 1
ATOM 680 N N . GLN A 1 88 ? -6.644 -4.583 22.272 1.00 70.31 88 GLN A N 1
ATOM 681 C CA . GLN A 1 88 ? -5.247 -4.723 21.858 1.00 70.31 88 GLN A CA 1
ATOM 682 C C . GLN A 1 88 ? -5.071 -5.730 20.714 1.00 70.31 88 GLN A C 1
ATOM 684 O O . GLN A 1 88 ? -4.415 -5.403 19.724 1.00 70.31 88 GLN A O 1
ATOM 689 N N . ASP A 1 89 ? -5.686 -6.910 20.801 1.00 69.50 89 ASP A N 1
ATOM 690 C CA . ASP A 1 89 ? -5.535 -7.955 19.778 1.00 69.50 89 ASP A CA 1
ATOM 691 C C . ASP A 1 89 ? -6.134 -7.519 18.427 1.00 69.50 89 ASP A C 1
ATOM 693 O O . ASP A 1 89 ? -5.516 -7.649 17.359 1.00 69.50 89 ASP A O 1
ATOM 697 N N . THR A 1 90 ? -7.328 -6.920 18.462 1.00 68.06 90 THR A N 1
ATOM 698 C CA . THR A 1 90 ? -7.990 -6.370 17.271 1.00 68.06 90 THR A CA 1
ATOM 699 C C . THR A 1 90 ? -7.184 -5.218 16.677 1.00 68.06 90 THR A C 1
ATOM 701 O O . THR A 1 90 ? -7.009 -5.130 15.458 1.00 68.06 90 THR A O 1
ATOM 704 N N . PHE A 1 91 ? -6.654 -4.349 17.530 1.00 69.69 91 PHE A N 1
ATOM 705 C CA . PHE A 1 91 ? -5.844 -3.205 17.146 1.00 69.69 91 PHE A CA 1
ATOM 706 C C . PHE A 1 91 ? -4.527 -3.615 16.478 1.00 69.69 91 PHE A C 1
ATOM 708 O O . PHE A 1 91 ? -4.192 -3.114 15.401 1.00 69.69 91 PHE A O 1
ATOM 715 N N . GLU A 1 92 ? -3.812 -4.575 17.064 1.00 71.75 92 GLU A N 1
ATOM 716 C CA . GLU A 1 92 ? -2.528 -5.049 16.559 1.00 71.75 92 GLU A CA 1
ATOM 717 C C . GLU A 1 92 ? -2.671 -5.679 15.167 1.00 71.75 92 GLU A C 1
ATOM 719 O O . GLU A 1 92 ? -1.890 -5.381 14.257 1.00 71.75 92 GLU A O 1
ATOM 724 N N . SER A 1 93 ? -3.715 -6.488 14.960 1.00 68.25 93 SER A N 1
ATOM 725 C CA . SER A 1 93 ? -3.988 -7.099 13.654 1.00 68.25 93 SER A CA 1
ATOM 726 C C . SER A 1 93 ? -4.229 -6.049 12.555 1.00 68.25 93 SER A C 1
ATOM 728 O O . SER A 1 93 ? -3.710 -6.178 11.440 1.00 68.25 93 SER A O 1
ATOM 730 N N . LYS A 1 94 ? -4.950 -4.964 12.874 1.00 70.94 94 LYS A N 1
ATOM 731 C CA . LYS A 1 94 ? -5.238 -3.866 11.939 1.00 70.94 94 LYS A CA 1
ATOM 732 C C . LYS A 1 94 ? -3.989 -3.019 11.669 1.00 70.94 94 LYS A C 1
ATOM 734 O O . LYS A 1 94 ? -3.720 -2.700 10.509 1.00 70.94 94 LYS A O 1
ATOM 739 N N . MET A 1 95 ? -3.183 -2.723 12.693 1.00 71.50 95 MET A N 1
ATOM 740 C CA . MET A 1 95 ? -1.921 -1.985 12.539 1.00 71.50 95 MET A CA 1
ATOM 741 C C . MET A 1 95 ? -0.892 -2.745 11.703 1.00 71.50 95 MET A C 1
ATOM 743 O O . MET A 1 95 ? -0.301 -2.158 10.796 1.00 71.50 95 MET A O 1
ATOM 747 N N . ARG A 1 96 ? -0.690 -4.048 11.947 1.00 73.19 96 ARG A N 1
ATOM 748 C CA . ARG A 1 96 ? 0.252 -4.865 11.156 1.00 73.19 96 ARG A CA 1
ATOM 749 C C . ARG A 1 96 ? -0.101 -4.851 9.671 1.00 73.19 96 ARG A C 1
ATOM 751 O O . ARG A 1 96 ? 0.775 -4.758 8.814 1.00 73.19 96 ARG A O 1
ATOM 758 N N . ARG A 1 97 ? -1.394 -4.890 9.358 1.00 73.62 97 ARG A N 1
ATOM 759 C CA . ARG A 1 97 ? -1.894 -4.833 7.984 1.00 73.62 97 ARG A CA 1
ATOM 760 C C . ARG A 1 97 ? -1.631 -3.481 7.324 1.00 73.62 97 ARG A C 1
ATOM 762 O O . ARG A 1 97 ? -1.210 -3.429 6.173 1.00 73.62 97 ARG A O 1
ATOM 769 N N . GLN A 1 98 ? -1.830 -2.398 8.069 1.00 75.00 98 GLN A N 1
ATOM 770 C CA . GLN A 1 98 ? -1.538 -1.046 7.602 1.00 75.00 98 GLN A CA 1
ATOM 771 C C . GLN A 1 98 ? -0.031 -0.840 7.375 1.00 75.00 98 GLN A C 1
ATOM 773 O O . GLN A 1 98 ? 0.373 -0.258 6.368 1.00 75.00 98 GLN A O 1
ATOM 778 N N . ALA A 1 99 ? 0.807 -1.390 8.256 1.00 77.00 99 ALA A N 1
ATOM 779 C CA . ALA A 1 99 ? 2.255 -1.400 8.078 1.00 77.00 99 ALA A CA 1
ATOM 780 C C . ALA A 1 99 ? 2.675 -2.187 6.820 1.00 77.00 99 ALA A C 1
ATOM 782 O O . ALA A 1 99 ? 3.535 -1.728 6.070 1.00 77.00 99 ALA A O 1
ATOM 783 N N . ALA A 1 100 ? 2.029 -3.324 6.533 1.00 80.31 100 ALA A N 1
ATOM 784 C CA . ALA A 1 100 ? 2.298 -4.110 5.326 1.00 80.31 100 ALA A CA 1
ATOM 785 C C . ALA A 1 100 ? 1.973 -3.341 4.031 1.00 80.31 100 ALA A C 1
ATOM 787 O O . ALA A 1 100 ? 2.742 -3.397 3.072 1.00 80.31 100 ALA A O 1
ATOM 788 N N . ILE A 1 101 ? 0.874 -2.579 4.000 1.00 80.88 101 ILE A N 1
ATOM 789 C CA . ILE A 1 101 ? 0.521 -1.740 2.841 1.00 80.88 101 ILE A CA 1
ATOM 790 C C . ILE A 1 101 ? 1.516 -0.581 2.686 1.00 80.88 101 ILE A C 1
ATOM 792 O O . ILE A 1 101 ? 1.963 -0.293 1.576 1.00 80.88 101 ILE A O 1
ATOM 796 N N . CYS A 1 102 ? 1.930 0.041 3.795 1.00 81.75 102 CYS A N 1
ATOM 797 C CA . CYS A 1 102 ? 2.969 1.070 3.779 1.00 81.75 102 CYS A CA 1
ATOM 798 C C . CYS A 1 102 ? 4.285 0.540 3.183 1.00 81.75 102 CYS A C 1
ATOM 800 O O . CYS A 1 102 ? 4.920 1.219 2.374 1.00 81.75 102 CYS A O 1
ATOM 802 N N . LEU A 1 103 ? 4.668 -0.692 3.530 1.00 83.62 103 LEU A N 1
ATOM 803 C CA . LEU A 1 103 ? 5.830 -1.359 2.945 1.00 83.62 103 LEU A CA 1
ATOM 804 C C . LEU A 1 103 ? 5.645 -1.616 1.440 1.00 83.62 103 LEU A C 1
ATOM 806 O O . LEU A 1 103 ? 6.578 -1.395 0.673 1.00 83.62 103 LEU A O 1
ATOM 810 N N . CYS A 1 104 ? 4.450 -2.018 0.997 1.00 84.62 104 CYS A N 1
ATOM 811 C CA . CYS A 1 104 ? 4.149 -2.201 -0.428 1.00 84.62 104 CYS A CA 1
ATOM 812 C C . CYS A 1 104 ? 4.317 -0.899 -1.227 1.00 84.62 104 CYS A C 1
ATOM 814 O O . CYS A 1 104 ? 4.892 -0.922 -2.315 1.00 84.62 104 CYS A O 1
ATOM 816 N N . TYR A 1 105 ? 3.904 0.245 -0.676 1.00 84.50 105 TYR A N 1
ATOM 817 C CA . TYR A 1 105 ? 4.151 1.543 -1.309 1.00 84.50 105 TYR A CA 1
ATOM 818 C C . TYR A 1 105 ? 5.631 1.909 -1.363 1.00 84.50 105 TYR A C 1
ATOM 820 O O . TYR A 1 105 ? 6.102 2.395 -2.392 1.00 84.50 105 TYR A O 1
ATOM 828 N N . ALA A 1 106 ? 6.374 1.660 -0.283 1.00 84.00 106 ALA A N 1
ATOM 829 C CA . ALA A 1 106 ? 7.814 1.887 -0.267 1.00 84.00 106 ALA A CA 1
ATOM 830 C C . ALA A 1 106 ? 8.530 1.007 -1.307 1.00 84.00 106 ALA A C 1
ATOM 832 O O . ALA A 1 106 ? 9.410 1.486 -2.019 1.00 84.00 106 ALA A O 1
ATOM 833 N N . LEU A 1 107 ? 8.100 -0.250 -1.459 1.00 87.12 107 LEU A N 1
ATOM 834 C CA . LEU A 1 107 ? 8.592 -1.160 -2.494 1.00 87.12 107 LEU A CA 1
ATOM 835 C C . LEU A 1 107 ? 8.250 -0.671 -3.904 1.00 87.12 107 LEU A C 1
ATOM 837 O O . LEU A 1 107 ? 9.124 -0.687 -4.767 1.00 87.12 107 LEU A O 1
ATOM 841 N N . ALA A 1 108 ? 7.022 -0.198 -4.143 1.00 87.31 108 ALA A N 1
ATOM 842 C CA . ALA A 1 108 ? 6.626 0.382 -5.428 1.00 87.31 108 ALA A CA 1
ATOM 843 C C . ALA A 1 108 ? 7.522 1.574 -5.801 1.00 87.31 108 ALA A C 1
ATOM 845 O O . ALA A 1 108 ? 8.024 1.649 -6.922 1.00 87.31 108 ALA A O 1
ATOM 846 N N . LEU A 1 109 ? 7.779 2.472 -4.846 1.00 86.50 109 LEU A N 1
ATOM 847 C CA . LEU A 1 109 ? 8.648 3.630 -5.045 1.00 86.50 109 LEU A CA 1
ATOM 848 C C . LEU A 1 109 ? 10.111 3.220 -5.272 1.00 86.50 109 LEU A C 1
ATOM 850 O O . LEU A 1 109 ? 10.771 3.756 -6.160 1.00 86.50 109 LEU A O 1
ATOM 854 N N . GLY A 1 110 ? 10.605 2.237 -4.515 1.00 86.12 110 GLY A N 1
ATOM 855 C CA . GLY A 1 110 ? 11.937 1.667 -4.703 1.00 86.12 110 GLY A CA 1
ATOM 856 C C . GLY A 1 110 ? 12.108 1.068 -6.099 1.00 86.12 110 GLY A C 1
ATOM 857 O O . GLY A 1 110 ? 13.077 1.383 -6.787 1.00 86.12 110 GLY A O 1
ATOM 858 N N . LEU A 1 111 ? 11.132 0.282 -6.566 1.00 85.38 111 LEU A N 1
ATOM 859 C CA . LEU A 1 111 ? 11.126 -0.249 -7.931 1.00 85.38 111 LEU A CA 1
ATOM 860 C C . LEU A 1 111 ? 11.085 0.866 -8.980 1.00 85.38 111 LEU A C 1
ATOM 862 O O . LEU A 1 111 ? 11.791 0.764 -9.980 1.00 85.38 111 LEU A O 1
ATOM 866 N N . ALA A 1 112 ? 10.307 1.928 -8.752 1.00 86.00 112 ALA A N 1
ATOM 867 C CA . ALA A 1 112 ? 10.264 3.076 -9.654 1.00 86.00 112 ALA A CA 1
ATOM 868 C C . ALA A 1 112 ? 11.650 3.719 -9.801 1.00 86.00 112 ALA A C 1
ATOM 870 O O . ALA A 1 112 ? 12.107 3.957 -10.914 1.00 86.00 112 ALA A O 1
ATOM 871 N N . LEU A 1 113 ? 12.352 3.953 -8.689 1.00 85.44 113 LEU A N 1
ATOM 872 C CA . LEU A 1 113 ? 13.698 4.530 -8.708 1.00 85.44 113 LEU A CA 1
ATOM 873 C C . LEU A 1 113 ? 14.706 3.621 -9.416 1.00 85.44 113 LEU A C 1
ATOM 875 O O . LEU A 1 113 ? 15.497 4.104 -10.226 1.00 85.44 113 LEU A O 1
ATOM 879 N N . ILE A 1 114 ? 14.649 2.310 -9.164 1.00 85.44 114 ILE A N 1
ATOM 880 C CA . ILE A 1 114 ? 15.502 1.337 -9.858 1.00 85.44 114 ILE A CA 1
ATOM 881 C C . ILE A 1 114 ? 15.212 1.358 -11.365 1.00 85.44 114 ILE A C 1
ATOM 883 O O . ILE A 1 114 ? 16.152 1.311 -12.151 1.00 85.44 114 ILE A O 1
ATOM 887 N N . LEU A 1 115 ? 13.949 1.494 -11.784 1.00 84.19 115 LEU A N 1
ATOM 888 C CA . LEU A 1 115 ? 13.579 1.634 -13.197 1.00 84.19 115 LEU A CA 1
ATOM 889 C C . LEU A 1 115 ? 14.121 2.912 -13.842 1.00 84.19 115 LEU A C 1
ATOM 891 O O . LEU A 1 115 ? 14.481 2.889 -15.012 1.00 84.19 115 LEU A O 1
ATOM 895 N N . VAL A 1 116 ? 14.144 4.033 -13.116 1.00 82.94 116 VAL A N 1
ATOM 896 C CA . VAL A 1 116 ? 14.742 5.278 -13.630 1.00 82.94 116 VAL A CA 1
ATOM 897 C C . VAL A 1 116 ? 16.245 5.106 -13.813 1.00 82.94 116 VAL A C 1
ATOM 899 O O . VAL A 1 116 ? 16.805 5.596 -14.790 1.00 82.94 116 VAL A O 1
ATOM 902 N N . ALA A 1 117 ? 16.895 4.414 -12.875 1.00 82.88 117 ALA A N 1
ATOM 903 C CA . ALA A 1 117 ? 18.336 4.196 -12.891 1.00 82.88 117 ALA A CA 1
ATOM 904 C C . ALA A 1 117 ? 18.771 3.168 -13.952 1.00 82.88 117 ALA A C 1
ATOM 906 O O . ALA A 1 117 ? 19.764 3.379 -14.647 1.00 82.88 117 ALA A O 1
ATOM 907 N N . LEU A 1 118 ? 18.029 2.065 -14.106 1.00 78.25 118 LEU A N 1
ATOM 908 C CA . LEU A 1 118 ? 18.229 1.089 -15.176 1.00 78.25 118 LEU A CA 1
ATOM 909 C C . LEU A 1 118 ? 17.628 1.654 -16.463 1.00 78.25 118 LEU A C 1
ATOM 911 O O . LEU A 1 118 ? 16.447 1.485 -16.741 1.00 78.25 118 LEU A O 1
ATOM 915 N N . GLY A 1 119 ? 18.444 2.311 -17.281 1.00 70.81 119 GLY A N 1
ATOM 916 C CA . GLY A 1 119 ? 18.015 2.744 -18.609 1.00 70.81 119 GLY A CA 1
ATOM 917 C C . GLY A 1 119 ? 17.392 1.602 -19.436 1.00 70.81 119 GLY A C 1
ATOM 918 O O . GLY A 1 119 ? 17.712 0.423 -19.261 1.00 70.81 119 GLY A O 1
ATOM 919 N N . LYS A 1 120 ? 16.531 1.966 -20.396 1.00 71.31 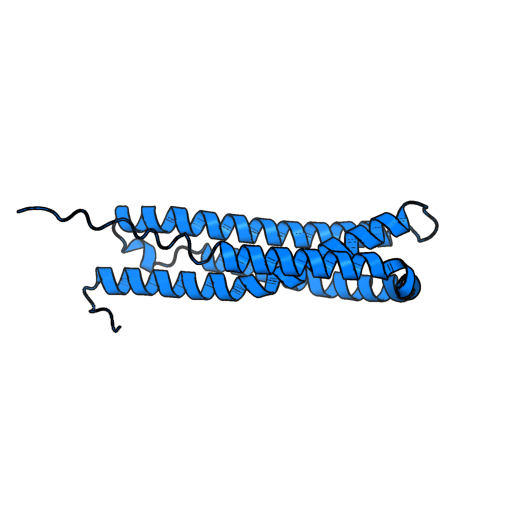120 LYS A N 1
ATOM 920 C CA . LYS A 1 120 ? 15.710 1.055 -21.229 1.00 71.31 120 LYS A CA 1
ATOM 921 C C . LYS A 1 120 ? 16.490 -0.021 -22.009 1.00 71.31 120 LYS A C 1
ATOM 923 O O . LYS A 1 120 ? 15.881 -0.929 -22.563 1.00 71.31 120 LYS A O 1
ATOM 928 N N . ALA A 1 121 ? 17.817 0.081 -22.078 1.00 70.06 121 ALA A N 1
ATOM 929 C CA . ALA A 1 121 ? 18.694 -0.837 -22.804 1.00 70.06 121 ALA A CA 1
ATOM 930 C C . ALA A 1 121 ? 18.952 -2.171 -22.073 1.00 70.06 121 ALA A C 1
ATOM 932 O O . ALA A 1 121 ? 19.461 -3.113 -22.677 1.00 70.06 121 ALA A O 1
ATOM 933 N N . HIS A 1 122 ? 18.615 -2.282 -20.784 1.00 76.44 122 HIS A N 1
ATOM 934 C CA . HIS A 1 122 ? 18.807 -3.526 -20.042 1.00 76.44 122 HIS A CA 1
ATOM 935 C C . HIS A 1 122 ? 17.711 -4.558 -20.338 1.00 76.44 122 HIS A C 1
ATOM 937 O O . HIS A 1 122 ? 16.522 -4.278 -20.217 1.00 76.44 122 HIS A O 1
ATOM 943 N N . VAL A 1 123 ? 18.111 -5.805 -20.607 1.00 73.19 123 VAL A N 1
ATOM 944 C CA . VAL A 1 123 ? 17.205 -6.948 -20.866 1.00 73.19 123 VAL A CA 1
ATOM 945 C C . VAL A 1 123 ? 16.229 -7.201 -19.700 1.00 73.19 123 VAL A C 1
ATOM 947 O O . VAL A 1 123 ? 15.107 -7.663 -19.901 1.00 73.19 123 VAL A O 1
ATOM 950 N N . GLY A 1 124 ? 16.623 -6.837 -18.473 1.00 76.75 124 GLY A N 1
ATOM 951 C CA . GLY A 1 124 ? 15.782 -6.923 -17.275 1.00 76.75 124 GLY A CA 1
ATOM 952 C C . GLY A 1 124 ? 14.741 -5.807 -17.124 1.00 76.75 124 GLY A C 1
ATOM 953 O O . GLY A 1 124 ? 13.840 -5.942 -16.297 1.00 76.75 124 GLY A O 1
ATOM 954 N N . TYR A 1 125 ? 14.816 -4.732 -17.917 1.00 78.62 125 TYR A N 1
ATOM 955 C CA . TYR A 1 125 ? 13.952 -3.555 -17.781 1.00 78.62 125 TYR A CA 1
ATOM 956 C C . TYR A 1 125 ? 12.467 -3.904 -17.934 1.00 78.62 125 TYR A C 1
ATOM 958 O O . TYR A 1 125 ? 11.649 -3.507 -17.111 1.00 78.62 125 TYR A O 1
ATOM 966 N N . ASN A 1 126 ? 12.117 -4.728 -18.926 1.00 77.69 126 ASN A N 1
ATOM 967 C CA . ASN A 1 126 ? 10.727 -5.132 -19.163 1.00 77.69 126 ASN A CA 1
ATOM 968 C C . ASN A 1 126 ? 10.148 -5.978 -18.022 1.00 77.69 126 ASN A C 1
ATOM 970 O O . ASN A 1 126 ? 8.972 -5.842 -17.682 1.00 77.69 126 ASN A O 1
ATOM 974 N N . TRP A 1 127 ? 10.960 -6.846 -17.415 1.00 80.25 127 TRP A N 1
ATOM 975 C CA . TRP A 1 127 ? 10.533 -7.647 -16.268 1.00 80.25 127 TRP A CA 1
ATOM 976 C C . TRP A 1 127 ? 10.355 -6.783 -15.021 1.00 80.25 127 TRP A C 1
ATOM 978 O O . TRP A 1 127 ? 9.344 -6.914 -14.329 1.00 80.25 127 TRP A O 1
ATOM 988 N N . LEU A 1 128 ? 11.276 -5.845 -14.786 1.00 80.75 128 LEU A N 1
ATOM 989 C CA . LEU A 1 128 ? 11.159 -4.880 -13.697 1.00 80.75 128 LEU A CA 1
ATOM 990 C C . LEU A 1 128 ? 9.939 -3.971 -13.876 1.00 80.75 128 LEU A C 1
ATOM 992 O O . LEU A 1 128 ? 9.209 -3.741 -12.918 1.00 80.75 128 LEU A O 1
ATOM 996 N N . ALA A 1 129 ? 9.681 -3.495 -15.098 1.00 80.88 129 ALA A N 1
ATOM 997 C CA . ALA A 1 129 ? 8.539 -2.643 -15.425 1.00 80.88 129 ALA A CA 1
ATOM 998 C C . ALA A 1 129 ? 7.205 -3.339 -15.134 1.00 80.88 129 ALA A C 1
ATOM 1000 O O . ALA A 1 129 ? 6.306 -2.749 -14.536 1.00 80.88 129 ALA A O 1
ATOM 1001 N N . ARG A 1 130 ? 7.095 -4.621 -15.501 1.00 81.50 130 ARG A N 1
ATOM 1002 C CA . ARG A 1 130 ? 5.932 -5.454 -15.169 1.00 81.50 130 ARG A CA 1
ATOM 1003 C C . ARG A 1 130 ? 5.760 -5.607 -13.664 1.00 81.50 130 ARG A C 1
ATOM 1005 O O . ARG A 1 130 ? 4.654 -5.414 -13.166 1.00 81.50 130 ARG A O 1
ATOM 1012 N N . GLY A 1 131 ? 6.844 -5.910 -12.948 1.00 81.94 131 GLY A N 1
ATOM 1013 C CA . GLY A 1 131 ? 6.831 -6.011 -11.488 1.00 81.94 131 GLY A CA 1
ATOM 1014 C C . GLY A 1 131 ? 6.402 -4.701 -10.827 1.00 81.94 131 GLY A C 1
ATOM 1015 O O . GLY A 1 131 ? 5.538 -4.699 -9.957 1.00 81.94 131 GLY A O 1
ATOM 1016 N N . PHE A 1 132 ? 6.931 -3.575 -11.299 1.00 85.00 132 PHE A N 1
ATOM 1017 C CA . PHE A 1 132 ? 6.590 -2.248 -10.806 1.00 85.00 132 PHE A CA 1
ATOM 1018 C C . PHE A 1 132 ? 5.107 -1.932 -10.994 1.00 85.00 132 PHE A C 1
ATOM 1020 O O . PHE A 1 132 ? 4.451 -1.513 -10.040 1.00 85.00 132 PHE A O 1
ATOM 1027 N N . VAL A 1 133 ? 4.558 -2.151 -12.193 1.00 83.06 133 VAL A N 1
ATOM 1028 C CA . VAL A 1 133 ? 3.143 -1.860 -12.453 1.00 83.06 133 VAL A CA 1
ATOM 1029 C C . VAL A 1 133 ? 2.229 -2.815 -11.701 1.00 83.06 133 VAL A C 1
ATOM 1031 O O . VAL A 1 133 ? 1.225 -2.366 -11.149 1.00 83.06 133 VAL A O 1
ATOM 1034 N N . PHE A 1 134 ? 2.589 -4.094 -11.597 1.00 84.69 134 PHE A N 1
ATOM 1035 C CA . PHE A 1 134 ? 1.856 -5.053 -10.776 1.00 84.69 134 PHE A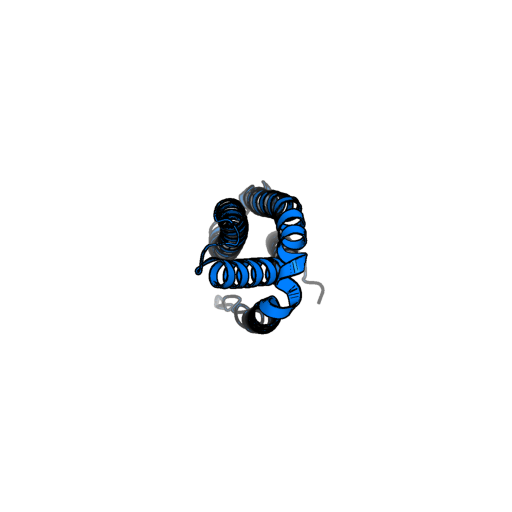 CA 1
ATOM 1036 C C . PHE A 1 134 ? 1.782 -4.591 -9.316 1.00 84.69 134 PHE A C 1
ATOM 1038 O O . PHE A 1 134 ? 0.689 -4.432 -8.779 1.00 84.69 134 PHE A O 1
ATOM 1045 N N . VAL A 1 135 ? 2.932 -4.310 -8.693 1.00 83.19 135 VAL A N 1
ATOM 1046 C CA . VAL A 1 135 ? 3.003 -3.888 -7.285 1.00 83.19 135 VAL A CA 1
ATOM 1047 C C . VAL A 1 135 ? 2.287 -2.554 -7.081 1.00 83.19 135 VAL A C 1
ATOM 1049 O O . VAL A 1 135 ? 1.516 -2.410 -6.136 1.00 83.19 135 VAL A O 1
ATOM 1052 N N . SER A 1 136 ? 2.481 -1.596 -7.987 1.00 83.44 136 SER A N 1
ATOM 1053 C CA . SER A 1 136 ? 1.869 -0.268 -7.895 1.00 83.44 136 SER A CA 1
ATOM 1054 C C . SER A 1 136 ? 0.346 -0.327 -7.994 1.00 83.44 136 SER A C 1
ATOM 1056 O O . SER A 1 136 ? -0.349 0.227 -7.144 1.00 83.44 136 SER A O 1
ATOM 1058 N N . SER A 1 137 ? -0.186 -1.019 -9.003 1.00 83.69 137 SER A N 1
ATOM 1059 C CA . SER A 1 137 ? -1.636 -1.161 -9.194 1.00 83.69 137 SER A CA 1
ATOM 1060 C C . SER A 1 137 ? -2.281 -1.959 -8.062 1.00 83.69 137 SER A C 1
ATOM 1062 O O . SER A 1 137 ? -3.307 -1.542 -7.527 1.00 83.69 137 SER A O 1
ATOM 1064 N N . PHE A 1 138 ? -1.645 -3.050 -7.633 1.00 84.19 138 PHE A N 1
ATOM 1065 C CA . PHE A 1 138 ? -2.104 -3.860 -6.510 1.00 84.19 138 PHE A CA 1
ATOM 1066 C C . PHE A 1 138 ? -2.173 -3.053 -5.210 1.00 84.19 138 PHE A C 1
ATOM 1068 O O . PHE A 1 138 ? -3.205 -3.037 -4.537 1.00 84.19 138 PHE A O 1
ATOM 1075 N N . SER A 1 139 ? -1.096 -2.335 -4.880 1.00 80.94 139 SER A N 1
ATOM 1076 C CA . SER A 1 139 ? -1.023 -1.535 -3.658 1.00 80.94 139 SER A CA 1
ATOM 1077 C C . SER A 1 139 ? -2.065 -0.415 -3.662 1.00 80.94 139 SER A C 1
ATOM 1079 O O . SER A 1 139 ? -2.709 -0.166 -2.646 1.00 80.94 139 SER A O 1
ATOM 1081 N N . LEU A 1 140 ? -2.285 0.225 -4.814 1.00 81.56 140 LEU A N 1
ATOM 1082 C CA . LEU A 1 140 ? -3.272 1.294 -4.964 1.00 81.56 140 LEU A CA 1
ATOM 1083 C C . LEU A 1 140 ? -4.707 0.773 -4.785 1.00 81.56 140 LEU A C 1
ATOM 1085 O O . LEU A 1 140 ? -5.488 1.377 -4.054 1.00 81.56 140 LEU A O 1
ATOM 1089 N N . LEU A 1 141 ? -5.048 -0.372 -5.385 1.00 82.12 141 LEU A N 1
ATOM 1090 C CA . LEU A 1 141 ? -6.376 -0.979 -5.235 1.00 82.12 141 LEU A CA 1
ATOM 1091 C C . LEU A 1 141 ? -6.661 -1.388 -3.785 1.00 82.12 141 LEU A C 1
ATOM 1093 O O . LEU A 1 141 ? -7.748 -1.129 -3.267 1.00 82.12 141 LEU A O 1
ATOM 1097 N N . ILE A 1 142 ? -5.672 -1.963 -3.097 1.00 78.69 142 ILE A N 1
ATOM 1098 C CA . ILE A 1 142 ? -5.808 -2.326 -1.682 1.00 78.69 142 ILE A CA 1
ATOM 1099 C C . ILE A 1 142 ? -5.961 -1.085 -0.794 1.00 78.69 142 ILE A C 1
ATOM 1101 O O . ILE A 1 142 ? -6.690 -1.146 0.203 1.00 78.69 142 ILE A O 1
ATOM 1105 N N . SER A 1 143 ? -5.365 0.053 -1.174 1.00 75.94 143 SER A N 1
ATOM 1106 C CA . SER A 1 143 ? -5.485 1.319 -0.439 1.00 75.94 143 SER A CA 1
ATOM 1107 C C . SER A 1 143 ? -6.923 1.713 -0.142 1.00 75.94 143 SER A C 1
ATOM 1109 O O . SER A 1 143 ? -7.217 2.232 0.934 1.00 75.94 143 SER A O 1
ATOM 1111 N N . PHE A 1 144 ? -7.834 1.480 -1.087 1.00 71.81 144 PHE A N 1
ATOM 1112 C CA . PHE A 1 144 ? -9.229 1.893 -0.948 1.00 71.81 144 PHE A CA 1
ATOM 1113 C C . PHE A 1 144 ? -9.984 1.120 0.137 1.00 71.81 144 PHE A C 1
ATOM 1115 O O . PHE A 1 144 ? -11.049 1.550 0.569 1.00 71.81 144 PHE A O 1
ATOM 1122 N N . THR A 1 145 ? -9.421 0.021 0.641 1.00 68.62 145 THR A N 1
ATOM 1123 C CA . THR A 1 145 ? -10.029 -0.760 1.727 1.00 68.62 145 THR A CA 1
ATOM 1124 C C . THR A 1 145 ? -9.682 -0.209 3.120 1.00 68.62 145 THR A C 1
ATOM 1126 O O . THR A 1 145 ? -10.340 -0.535 4.110 1.00 68.62 145 THR A O 1
ATOM 1129 N N . ILE A 1 146 ? -8.676 0.667 3.213 1.00 66.44 146 ILE A N 1
ATOM 1130 C CA . ILE A 1 146 ? -8.170 1.242 4.470 1.00 66.44 146 ILE A CA 1
ATOM 1131 C C . ILE A 1 146 ? -9.211 2.113 5.204 1.00 66.44 146 ILE A C 1
ATOM 1133 O O . ILE A 1 146 ? -9.419 1.881 6.399 1.00 66.44 146 ILE A O 1
ATOM 1137 N N . PRO A 1 147 ? -9.914 3.066 4.551 1.00 64.25 147 PRO A N 1
ATOM 1138 C CA . PRO A 1 147 ? -10.839 3.973 5.241 1.00 64.25 147 PRO A CA 1
ATOM 1139 C C . PRO A 1 147 ? -11.981 3.221 5.936 1.00 64.25 147 PRO A C 1
ATOM 1141 O O . PRO A 1 147 ? -12.407 3.578 7.032 1.00 64.25 147 PRO A O 1
ATOM 1144 N N . ILE A 1 148 ? -12.431 2.128 5.318 1.00 64.75 148 ILE A N 1
ATOM 1145 C CA . ILE A 1 148 ? -13.534 1.287 5.793 1.00 64.75 148 ILE A CA 1
ATOM 1146 C C . ILE A 1 148 ? -13.140 0.556 7.084 1.00 64.75 148 ILE A C 1
ATOM 1148 O O . ILE A 1 148 ? -13.942 0.444 8.012 1.00 64.75 148 ILE A O 1
ATOM 1152 N N . SER A 1 149 ? -11.897 0.073 7.164 1.00 63.81 149 SER A N 1
ATOM 1153 C CA . SER A 1 149 ? -11.377 -0.597 8.363 1.00 63.81 149 SER A CA 1
ATOM 1154 C C . SER A 1 149 ? -11.253 0.369 9.542 1.00 63.81 149 SER A C 1
ATOM 1156 O O . SER A 1 149 ? -11.504 -0.014 10.686 1.00 63.81 149 SER A O 1
ATOM 1158 N N . LEU A 1 150 ? -10.867 1.614 9.260 1.00 62.75 150 LEU A N 1
ATOM 1159 C CA . LEU A 1 150 ? -10.677 2.652 10.267 1.00 62.75 150 LEU A CA 1
ATOM 1160 C C . LEU A 1 150 ? -12.009 3.139 10.843 1.00 62.75 150 LEU A C 1
ATOM 1162 O O . LEU A 1 150 ? -12.164 3.213 12.058 1.00 62.75 150 LEU A O 1
ATOM 1166 N N . TYR A 1 151 ? -12.990 3.398 9.972 1.00 64.75 151 TYR A N 1
ATOM 1167 C CA . TYR A 1 151 ? -14.344 3.788 10.369 1.00 64.75 151 TYR A CA 1
ATOM 1168 C C . TYR A 1 151 ? -14.934 2.799 11.380 1.00 64.75 151 TYR A C 1
ATOM 1170 O O . TYR A 1 151 ? -15.404 3.189 12.446 1.00 64.75 151 TYR A O 1
ATOM 1178 N N . LYS A 1 152 ? -14.807 1.500 11.097 1.00 64.62 152 LYS A N 1
ATOM 1179 C CA . LYS A 1 152 ? -15.282 0.451 12.001 1.00 64.62 152 LYS A CA 1
ATOM 1180 C C . LYS A 1 152 ? -14.522 0.387 13.315 1.00 64.62 152 LYS A C 1
ATOM 1182 O O . LYS A 1 152 ? -15.147 0.131 14.330 1.00 64.62 152 LYS A O 1
ATOM 1187 N N . LEU A 1 153 ? -13.207 0.615 13.308 1.00 68.44 153 LEU A N 1
ATOM 1188 C CA . LEU A 1 153 ? -12.426 0.649 14.546 1.00 68.44 153 LEU A CA 1
ATOM 1189 C C . LEU A 1 153 ? -12.903 1.780 15.467 1.00 68.44 153 LEU A C 1
ATOM 1191 O O . LEU A 1 153 ? -13.040 1.578 16.669 1.00 68.44 153 LEU A O 1
ATOM 1195 N N . HIS A 1 154 ? -13.210 2.950 14.901 1.00 67.38 154 HIS A N 1
ATOM 1196 C CA . HIS A 1 154 ? -13.800 4.038 15.672 1.00 67.38 154 HIS A CA 1
ATOM 1197 C C . HIS A 1 154 ? -15.211 3.688 16.165 1.00 67.38 154 HIS A C 1
ATOM 1199 O O . HIS A 1 154 ? -15.489 3.904 17.340 1.00 67.38 154 HIS A O 1
ATOM 1205 N N . CYS A 1 155 ? -16.074 3.095 15.334 1.00 69.44 155 CYS A N 1
ATOM 1206 C CA . CYS A 1 155 ? -17.404 2.641 15.766 1.00 69.44 155 CYS A CA 1
ATOM 1207 C C . CYS A 1 155 ? -17.344 1.600 16.895 1.00 69.44 155 CYS A C 1
ATOM 1209 O O . CYS A 1 155 ? -18.031 1.764 17.895 1.00 69.44 155 CYS A O 1
ATOM 1211 N N . GLU A 1 156 ? -16.484 0.589 16.776 1.00 70.69 156 GLU A N 1
ATOM 1212 C CA . GLU A 1 156 ? -16.269 -0.459 17.785 1.00 70.69 156 GLU A CA 1
ATOM 1213 C C . GLU A 1 156 ? -15.803 0.145 19.117 1.00 70.69 156 GLU A C 1
ATOM 1215 O O . GLU A 1 156 ? -16.312 -0.184 20.187 1.00 70.69 156 GLU A O 1
ATOM 1220 N N . LYS A 1 157 ? -14.898 1.129 19.057 1.00 69.50 157 LYS A N 1
ATOM 1221 C CA . LYS A 1 157 ? -14.479 1.897 20.232 1.00 69.50 157 LYS A CA 1
ATOM 1222 C C . LYS A 1 157 ? -15.647 2.661 20.874 1.00 69.50 157 LYS A C 1
ATOM 1224 O O . LYS A 1 157 ? -15.741 2.697 22.100 1.00 69.50 157 LYS A O 1
ATOM 1229 N N . TYR A 1 158 ? -16.526 3.272 20.078 1.00 69.62 158 TYR A N 1
ATOM 1230 C CA . TYR A 1 158 ? -17.713 3.961 20.595 1.00 69.62 158 TYR A CA 1
ATOM 1231 C C . TYR A 1 158 ? -18.738 2.993 21.196 1.00 69.62 158 TYR A C 1
ATOM 1233 O O . TYR A 1 158 ? -19.309 3.309 22.236 1.00 69.62 158 TYR A O 1
ATOM 1241 N N . GLU A 1 159 ? -18.933 1.810 20.613 1.00 74.31 159 GLU A N 1
ATOM 1242 C CA . GLU A 1 159 ? -19.805 0.773 21.179 1.00 74.31 159 GLU A CA 1
ATOM 1243 C C . GLU A 1 159 ? -19.298 0.284 22.537 1.00 74.31 159 GLU A C 1
ATOM 1245 O O . GLU A 1 159 ? -20.074 0.233 23.490 1.00 74.31 159 GLU A O 1
ATOM 1250 N N . LEU A 1 160 ? -17.995 0.016 22.670 1.00 70.31 160 LEU A N 1
ATOM 1251 C CA . LEU A 1 160 ? -17.390 -0.379 23.948 1.00 70.31 160 LEU A CA 1
ATOM 1252 C C . LEU A 1 160 ? -17.528 0.717 25.021 1.00 70.31 160 LEU A C 1
ATOM 1254 O O . LEU A 1 160 ? -17.759 0.418 26.194 1.00 70.31 160 LEU A O 1
ATOM 1258 N N . LEU A 1 161 ? -17.433 1.993 24.628 1.00 71.38 161 LEU A N 1
ATOM 1259 C CA . LEU A 1 161 ? -17.665 3.140 25.518 1.00 71.38 161 LEU A CA 1
ATOM 1260 C C . LEU A 1 161 ? -19.137 3.301 25.923 1.00 71.38 161 LEU A C 1
ATOM 1262 O O . LEU A 1 161 ? -19.425 3.719 27.043 1.00 71.38 161 LEU A O 1
ATOM 1266 N N . LEU A 1 162 ? -20.073 3.016 25.018 1.00 73.69 162 LEU A N 1
ATOM 1267 C CA . LEU A 1 162 ? -21.506 3.053 25.310 1.00 73.69 162 LEU A CA 1
ATOM 1268 C C . LEU A 1 162 ? -21.906 1.902 26.237 1.00 73.69 162 LEU A C 1
ATOM 1270 O O . LEU A 1 162 ? -22.667 2.114 27.183 1.00 73.69 162 LEU A O 1
ATOM 1274 N N . GLU A 1 163 ? -21.337 0.717 26.019 1.00 73.81 163 GLU A N 1
ATOM 1275 C CA . GLU A 1 163 ? -21.545 -0.462 26.858 1.00 73.81 163 GLU A CA 1
ATOM 1276 C C . GLU A 1 163 ? -20.996 -0.247 28.276 1.00 73.81 163 GLU A C 1
ATOM 1278 O O . GLU A 1 163 ? -21.697 -0.516 29.251 1.00 73.81 163 GLU A O 1
ATOM 1283 N N . SER A 1 164 ? -19.802 0.344 28.419 1.00 71.00 164 SER A N 1
ATOM 1284 C CA . SER A 1 164 ? -19.240 0.673 29.739 1.00 71.00 164 SER A CA 1
ATOM 1285 C C . SER A 1 164 ? -20.035 1.745 30.496 1.00 71.00 164 SER A C 1
ATOM 1287 O O . SER A 1 164 ? -20.004 1.785 31.726 1.00 71.00 164 SER A O 1
ATOM 1289 N N . LYS A 1 165 ? -20.789 2.588 29.780 1.00 76.75 165 LYS A N 1
ATOM 1290 C CA . LYS A 1 165 ? -21.684 3.609 30.347 1.00 76.75 165 LYS A CA 1
ATOM 1291 C C . LYS A 1 165 ? -23.126 3.125 30.554 1.00 76.75 165 LYS A C 1
ATOM 1293 O O . LYS A 1 165 ? -23.943 3.901 31.045 1.00 76.75 165 LYS A O 1
ATOM 1298 N N . GLY A 1 166 ? -23.446 1.872 30.216 1.00 73.50 166 GLY A N 1
ATOM 1299 C CA . GLY A 1 166 ? -24.773 1.280 30.418 1.00 73.50 166 GLY A CA 1
ATOM 1300 C C . GLY A 1 166 ? -25.853 1.751 29.436 1.00 73.50 166 GLY A C 1
ATOM 1301 O O . GLY A 1 166 ? -27.038 1.679 29.761 1.00 73.50 166 GLY A O 1
ATOM 1302 N N . ALA A 1 167 ? -25.478 2.251 28.254 1.00 71.25 167 ALA A N 1
ATOM 1303 C CA . ALA A 1 167 ? -26.441 2.674 27.238 1.00 71.25 167 ALA A CA 1
ATOM 1304 C C . ALA A 1 167 ? -27.091 1.459 26.532 1.00 71.25 167 ALA A C 1
ATOM 1306 O O . ALA A 1 167 ? -26.387 0.501 26.198 1.00 71.25 167 ALA A O 1
ATOM 1307 N N . PRO A 1 168 ? -28.415 1.468 26.273 1.00 61.72 168 PRO A N 1
ATOM 1308 C CA . PRO A 1 168 ? -29.072 0.414 25.502 1.00 61.72 168 PRO A CA 1
ATOM 1309 C C . PRO A 1 168 ? -28.612 0.448 24.036 1.00 61.72 168 PRO A C 1
ATOM 1311 O O . PRO A 1 168 ? -28.493 1.522 23.444 1.00 61.72 168 PRO A O 1
ATOM 1314 N N . ARG A 1 169 ? -28.358 -0.728 23.443 1.00 56.41 169 ARG A N 1
ATOM 1315 C CA . ARG A 1 169 ? -28.102 -0.846 21.998 1.00 56.41 169 ARG A CA 1
ATOM 1316 C C . ARG A 1 169 ? -29.389 -0.487 21.256 1.00 56.41 169 ARG A C 1
ATOM 1318 O O . ARG A 1 169 ? -30.432 -1.039 21.584 1.00 56.41 169 ARG A O 1
ATOM 1325 N N . ILE A 1 170 ? -29.303 0.453 20.318 1.00 58.94 170 ILE A N 1
ATOM 1326 C CA . ILE A 1 170 ? -30.396 0.777 19.398 1.00 58.94 170 ILE A CA 1
ATOM 1327 C C . ILE A 1 170 ? -30.188 -0.135 18.189 1.00 58.94 170 ILE A C 1
ATOM 1329 O O . ILE A 1 170 ? -29.255 0.077 17.414 1.00 58.94 170 ILE A O 1
ATOM 1333 N N . ASP A 1 171 ? -30.966 -1.208 18.146 1.00 48.25 171 ASP A N 1
ATOM 1334 C CA . ASP A 1 171 ? -31.058 -2.197 17.072 1.00 48.25 171 ASP A CA 1
ATOM 1335 C C . ASP A 1 171 ? -31.786 -1.674 15.823 1.00 48.25 171 ASP A C 1
ATOM 1337 O O . ASP A 1 171 ? -32.725 -0.853 15.957 1.00 48.25 171 ASP A O 1
#

Secondary structure (DSSP, 8-state):
------------SSSHHHHHHHHHHHHHHHHHHHHTHHHHGGGHHHHHHHHHHHHHHHHHHHHHHHHHHHS--TTGGGS-HHHHHHHHHHHHHHHHHHHHHHHHHHHHHHHHHHHHHS-TTSTTHHHHHHHHHHHHHHHHHHHTTHHHHHHHHHHHHHHHHHHHTTPPP--

Foldseek 3Di:
DDPDPPDDPPPVPPVVVVLVVLLVVLLVVLLVVLVCCVVCVVCLVVVLVVLLVVLVVLLVVLVVLLVVLVPPDVLLVPDDPVVNVVLVVLSVVLSVVSVVLSVLSVVLNVLSVVLVVPPPPDPCNSVSSSVSSSSSSSSVSSSVCSVVSSVVSVVVSVVSVCVVVVHDDDD

Radius of gyration: 21.32 Å; chains: 1; bounding box: 50×30×66 Å